Protein AF-A0A2H6G453-F1 (afdb_monomer)

Structure (mmCIF, N/CA/C/O backbone):
data_AF-A0A2H6G453-F1
#
_entry.id   AF-A0A2H6G453-F1
#
loop_
_atom_site.group_PDB
_atom_site.id
_atom_site.type_symbol
_atom_site.label_atom_id
_atom_site.label_alt_id
_atom_site.label_comp_id
_atom_site.label_asym_id
_atom_site.label_entity_id
_atom_site.label_seq_id
_atom_site.pdbx_PDB_ins_code
_atom_site.Cartn_x
_atom_site.Cartn_y
_atom_site.Cartn_z
_atom_site.occupancy
_atom_site.B_iso_or_equiv
_atom_site.auth_seq_id
_atom_site.auth_comp_id
_atom_site.auth_asym_id
_atom_site.auth_atom_id
_atom_site.pdbx_PDB_model_num
ATOM 1 N N . MET A 1 1 ? 10.623 24.924 -2.757 1.00 33.25 1 MET A N 1
ATOM 2 C CA . MET A 1 1 ? 9.622 24.149 -3.515 1.00 33.25 1 MET A CA 1
ATOM 3 C C . MET A 1 1 ? 9.326 22.902 -2.699 1.00 33.25 1 MET A C 1
ATOM 5 O O . MET A 1 1 ? 10.145 21.997 -2.677 1.00 33.25 1 MET A O 1
ATOM 9 N N . ILE A 1 2 ? 8.257 22.915 -1.903 1.00 37.09 2 ILE A N 1
ATOM 10 C CA . ILE A 1 2 ? 7.872 21.748 -1.101 1.00 37.09 2 ILE A CA 1
ATOM 11 C C . ILE A 1 2 ? 7.062 20.872 -2.054 1.00 37.09 2 ILE A C 1
ATOM 13 O O . ILE A 1 2 ? 5.972 21.264 -2.462 1.00 37.09 2 ILE A O 1
ATOM 17 N N . GLY A 1 3 ? 7.646 19.768 -2.517 1.00 36.28 3 GLY A N 1
ATOM 18 C CA . GLY A 1 3 ? 6.964 18.842 -3.415 1.00 36.28 3 GLY A CA 1
ATOM 19 C C . GLY A 1 3 ? 5.700 18.317 -2.741 1.00 36.28 3 GLY A C 1
ATOM 20 O O . GLY A 1 3 ? 5.774 17.674 -1.698 1.00 36.28 3 GLY A O 1
ATOM 21 N N . ARG A 1 4 ? 4.539 18.629 -3.320 1.00 47.28 4 ARG A N 1
ATOM 22 C CA . ARG A 1 4 ? 3.234 18.122 -2.892 1.00 47.28 4 ARG A CA 1
ATOM 23 C C . ARG A 1 4 ? 3.199 16.633 -3.236 1.00 47.28 4 ARG A C 1
ATOM 25 O O . ARG A 1 4 ? 2.966 16.261 -4.383 1.00 47.28 4 ARG A O 1
ATOM 32 N N . PHE A 1 5 ? 3.537 15.778 -2.275 1.00 44.69 5 PHE A N 1
ATOM 33 C CA . PHE A 1 5 ? 3.513 14.332 -2.469 1.00 44.69 5 PHE A CA 1
ATOM 34 C C . PHE A 1 5 ? 2.067 13.856 -2.323 1.00 44.69 5 PHE A C 1
ATOM 36 O O . PHE A 1 5 ? 1.586 13.598 -1.224 1.00 44.69 5 PHE A O 1
ATOM 43 N N . LEU A 1 6 ? 1.336 13.812 -3.436 1.00 60.78 6 LEU A N 1
ATOM 44 C CA . LEU A 1 6 ? 0.030 13.165 -3.463 1.00 60.78 6 LEU A CA 1
ATOM 45 C C . LEU A 1 6 ? 0.264 11.661 -3.304 1.00 60.78 6 LEU A C 1
ATOM 47 O O . LEU A 1 6 ? 0.935 11.056 -4.140 1.00 60.78 6 LEU A O 1
ATOM 51 N N . ILE A 1 7 ? -0.270 11.060 -2.240 1.00 68.62 7 ILE A N 1
ATOM 52 C CA . ILE A 1 7 ? -0.271 9.601 -2.092 1.00 68.62 7 ILE A CA 1
ATOM 53 C C . ILE A 1 7 ? -1.098 9.024 -3.249 1.00 68.62 7 ILE A C 1
ATOM 55 O O . ILE A 1 7 ? -2.301 9.271 -3.353 1.00 68.62 7 ILE A O 1
ATOM 59 N N . LYS A 1 8 ? -0.430 8.316 -4.170 1.00 81.94 8 LYS A N 1
ATOM 60 C CA . LYS A 1 8 ? -1.042 7.742 -5.384 1.00 81.94 8 LYS A CA 1
ATOM 61 C C . LYS A 1 8 ? -1.542 6.308 -5.186 1.00 81.94 8 LYS A C 1
ATOM 63 O O . LYS A 1 8 ? -2.418 5.861 -5.927 1.00 81.94 8 LYS A O 1
ATOM 68 N N . PHE A 1 9 ? -0.984 5.601 -4.210 1.00 90.50 9 PHE A N 1
ATOM 69 C CA . PHE A 1 9 ? -1.335 4.235 -3.843 1.00 90.50 9 PHE A CA 1
ATOM 70 C C . PHE A 1 9 ? -0.908 3.963 -2.391 1.00 90.50 9 PHE A C 1
ATOM 72 O O . PHE A 1 9 ? -0.063 4.679 -1.850 1.00 90.50 9 PHE A O 1
ATOM 79 N N . LEU A 1 10 ? -1.476 2.922 -1.788 1.00 92.62 10 LEU A N 1
ATOM 80 C CA . LEU A 1 10 ? -1.040 2.337 -0.517 1.00 92.62 10 LEU A CA 1
ATOM 81 C C . LEU A 1 10 ? -0.573 0.904 -0.771 1.00 92.62 10 LEU A C 1
ATOM 83 O O . LEU A 1 10 ? -1.076 0.264 -1.689 1.00 92.62 10 LEU A O 1
ATOM 87 N N . PHE A 1 11 ? 0.365 0.384 0.018 1.00 94.88 11 PHE A N 1
ATOM 88 C CA . PHE A 1 11 ? 0.694 -1.041 -0.039 1.00 94.88 11 PHE A CA 1
ATOM 89 C C . PHE A 1 11 ? -0.219 -1.825 0.901 1.00 94.88 11 PHE A C 1
ATOM 91 O O . PHE A 1 11 ? -0.320 -1.485 2.078 1.00 94.88 11 PHE A O 1
ATOM 98 N N . SER A 1 12 ? -0.841 -2.883 0.386 1.00 94.88 12 SER A N 1
ATOM 99 C CA . SER A 1 12 ? -1.570 -3.873 1.179 1.00 94.88 12 SER A CA 1
ATOM 100 C C . SER A 1 12 ? -0.901 -5.226 0.983 1.00 94.88 12 SER A C 1
ATOM 102 O O . SER A 1 12 ? -0.769 -5.704 -0.143 1.00 94.88 12 SER A O 1
ATOM 104 N N . VAL A 1 13 ? -0.403 -5.815 2.070 1.00 96.50 13 VAL A N 1
ATOM 105 C CA . VAL A 1 13 ? 0.440 -7.014 2.022 1.00 96.50 13 VAL A CA 1
ATOM 106 C C . VAL A 1 13 ? -0.069 -8.006 3.053 1.00 96.50 13 VAL A C 1
ATOM 108 O O . VAL A 1 13 ? -0.139 -7.697 4.242 1.00 96.50 13 VAL A O 1
ATOM 111 N N . ALA A 1 14 ? -0.407 -9.215 2.607 1.00 95.75 14 ALA A N 1
ATOM 112 C CA . ALA A 1 14 ? -0.717 -10.303 3.521 1.00 95.75 14 ALA A CA 1
ATOM 113 C C . ALA A 1 14 ? 0.529 -10.646 4.350 1.00 95.75 14 ALA A C 1
ATOM 115 O O . A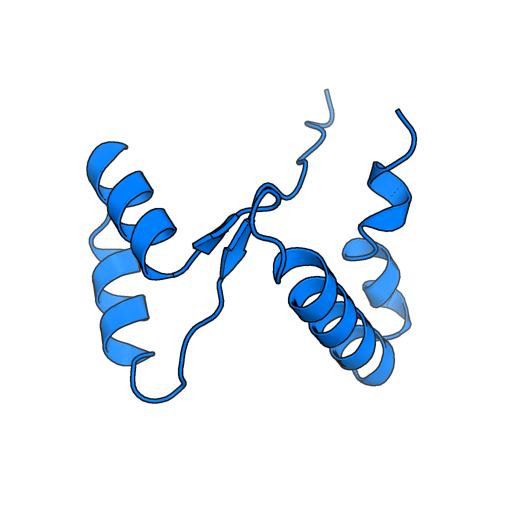LA A 1 14 ? 1.626 -10.761 3.806 1.00 95.75 14 ALA A O 1
ATOM 116 N N . LEU A 1 15 ? 0.368 -10.868 5.658 1.00 96.50 15 LEU A N 1
ATOM 117 C CA . LEU A 1 15 ? 1.501 -11.162 6.544 1.00 96.50 15 LEU A CA 1
ATOM 118 C C . LEU A 1 15 ? 2.300 -12.396 6.088 1.00 96.50 15 LEU A C 1
ATOM 120 O O . LEU A 1 15 ? 3.518 -12.426 6.228 1.00 96.50 15 LEU A O 1
ATOM 124 N N . SER A 1 16 ? 1.633 -13.384 5.488 1.00 97.88 16 SER A N 1
ATOM 125 C CA . SER A 1 16 ? 2.273 -14.574 4.914 1.00 97.88 16 SER A CA 1
ATOM 126 C C . SER A 1 16 ? 3.168 -14.289 3.703 1.00 97.88 16 SER A C 1
ATOM 128 O O . SER A 1 16 ? 3.956 -15.151 3.336 1.00 97.88 16 SER A O 1
ATOM 130 N N . ASP A 1 17 ? 3.053 -13.116 3.075 1.00 97.81 17 ASP A N 1
ATOM 131 C CA . ASP A 1 17 ? 3.818 -12.726 1.882 1.00 97.81 17 ASP A CA 1
ATOM 132 C C . ASP A 1 17 ? 4.897 -11.665 2.181 1.00 97.81 17 ASP A C 1
ATOM 134 O O . ASP A 1 17 ? 5.555 -11.143 1.280 1.00 97.81 17 ASP A O 1
ATOM 138 N N . ILE A 1 18 ? 5.118 -11.342 3.462 1.00 97.56 18 ILE A N 1
ATOM 139 C CA . ILE A 1 18 ? 6.027 -10.263 3.875 1.00 97.56 18 ILE A CA 1
ATOM 140 C C . ILE A 1 18 ? 7.491 -10.520 3.484 1.00 97.56 18 ILE A C 1
ATOM 142 O O . ILE A 1 18 ? 8.225 -9.587 3.141 1.00 97.56 18 ILE A O 1
ATOM 146 N N . GLU A 1 19 ? 7.924 -11.785 3.488 1.00 97.81 19 GLU A N 1
ATOM 147 C CA . GLU A 1 19 ? 9.272 -12.164 3.057 1.00 97.81 19 GLU A CA 1
ATOM 148 C C . GLU A 1 19 ? 9.474 -11.881 1.565 1.00 97.81 19 GLU A C 1
ATOM 150 O O . GLU A 1 19 ? 10.490 -11.304 1.164 1.00 97.81 19 GLU A O 1
ATOM 155 N N . ASN A 1 20 ? 8.483 -12.227 0.739 1.00 97.38 20 ASN A N 1
ATOM 156 C CA . ASN A 1 20 ? 8.535 -11.991 -0.698 1.00 97.38 20 ASN A CA 1
ATOM 157 C C . ASN A 1 20 ? 8.439 -10.496 -1.021 1.00 97.38 20 ASN A C 1
ATOM 159 O O . ASN A 1 20 ? 9.231 -9.998 -1.818 1.00 97.38 20 ASN A O 1
ATOM 163 N N . PHE A 1 21 ? 7.560 -9.761 -0.336 1.00 98.00 21 PHE A N 1
ATOM 164 C CA . PHE A 1 21 ? 7.480 -8.303 -0.434 1.00 98.00 21 PHE A CA 1
ATOM 165 C C . PHE A 1 21 ? 8.840 -7.641 -0.163 1.00 98.00 21 PHE A C 1
ATOM 167 O O . PHE A 1 21 ? 9.324 -6.819 -0.949 1.00 98.00 21 PHE A O 1
ATOM 174 N N . THR A 1 22 ? 9.510 -8.040 0.922 1.00 97.69 22 THR A N 1
ATOM 175 C CA . THR A 1 22 ? 10.823 -7.495 1.300 1.00 97.69 22 THR A CA 1
ATOM 176 C C . THR A 1 22 ? 11.891 -7.851 0.265 1.00 97.69 22 THR A C 1
ATOM 178 O O . THR A 1 22 ? 12.690 -7.006 -0.135 1.00 97.69 22 THR A O 1
ATOM 181 N N . LYS A 1 23 ? 11.883 -9.090 -0.236 1.00 97.38 23 LYS A N 1
ATOM 182 C CA . LYS A 1 23 ? 12.803 -9.528 -1.288 1.00 97.38 23 LYS A CA 1
ATOM 183 C C . LYS A 1 23 ? 12.608 -8.746 -2.590 1.00 97.38 23 LYS A C 1
ATOM 185 O O . LYS A 1 23 ? 13.591 -8.294 -3.174 1.00 97.38 23 LYS A O 1
ATOM 190 N N . LEU A 1 24 ? 11.365 -8.592 -3.046 1.00 96.19 24 LEU A N 1
ATOM 191 C CA . LEU A 1 24 ? 11.039 -7.904 -4.295 1.00 96.19 24 LEU A CA 1
ATOM 192 C C . LEU A 1 24 ? 11.343 -6.409 -4.204 1.00 96.19 24 LEU A C 1
ATOM 194 O O . LEU A 1 24 ? 11.996 -5.876 -5.097 1.00 96.19 24 LEU A O 1
ATOM 198 N N . SER A 1 25 ? 10.978 -5.756 -3.097 1.00 97.25 25 SER A N 1
ATOM 199 C CA . SER A 1 25 ? 11.311 -4.343 -2.867 1.00 97.25 25 SER A CA 1
ATOM 200 C C . SER A 1 25 ? 12.823 -4.085 -2.882 1.00 97.25 25 SER A C 1
ATOM 202 O O . SER A 1 25 ? 13.282 -3.138 -3.520 1.00 97.25 25 SER A O 1
ATOM 204 N N . ALA A 1 26 ? 13.625 -4.958 -2.262 1.00 97.69 26 ALA A N 1
ATOM 205 C CA . ALA A 1 26 ? 15.086 -4.848 -2.267 1.00 97.69 26 ALA A CA 1
ATOM 206 C C . ALA A 1 26 ? 15.721 -5.126 -3.645 1.00 97.69 26 ALA A C 1
ATOM 208 O O . ALA A 1 26 ? 16.864 -4.724 -3.905 1.00 97.69 26 ALA A O 1
ATOM 209 N N . ALA A 1 27 ? 15.001 -5.822 -4.526 1.00 97.25 27 ALA A N 1
ATOM 210 C CA . ALA A 1 27 ? 15.454 -6.196 -5.859 1.00 97.25 27 ALA A CA 1
ATOM 211 C C . ALA A 1 27 ? 15.164 -5.136 -6.935 1.00 97.25 27 ALA A C 1
ATOM 213 O O . ALA A 1 27 ? 15.678 -5.276 -8.039 1.00 97.25 27 ALA A O 1
ATOM 214 N N . ILE A 1 28 ? 14.411 -4.072 -6.632 1.00 98.00 28 ILE A N 1
ATOM 215 C CA . ILE A 1 28 ? 14.108 -2.995 -7.587 1.00 98.00 28 ILE A CA 1
ATOM 216 C C . ILE A 1 28 ? 15.409 -2.313 -8.040 1.00 98.00 28 ILE A C 1
ATOM 218 O O . ILE A 1 28 ? 16.218 -1.872 -7.214 1.00 98.00 28 ILE A O 1
ATOM 222 N N . ARG A 1 29 ? 15.637 -2.233 -9.356 1.00 97.94 29 ARG A N 1
ATOM 223 C CA . ARG A 1 29 ? 16.809 -1.560 -9.953 1.00 97.94 29 ARG A CA 1
ATOM 224 C C . ARG A 1 29 ? 16.434 -0.498 -10.972 1.00 97.94 29 ARG A C 1
ATOM 226 O O . ARG A 1 29 ? 17.218 0.420 -11.201 1.00 97.94 29 ARG A O 1
ATOM 233 N N . ASN A 1 30 ? 15.264 -0.618 -11.581 1.00 97.38 30 ASN A N 1
ATOM 234 C CA . ASN A 1 30 ? 14.783 0.298 -12.604 1.00 97.38 30 ASN A CA 1
ATOM 235 C C . ASN A 1 30 ? 13.279 0.579 -12.435 1.00 97.38 30 ASN A C 1
ATOM 237 O O . ASN A 1 30 ? 12.627 0.076 -11.519 1.00 97.38 30 ASN A O 1
ATOM 241 N N . HIS A 1 31 ? 12.744 1.427 -13.313 1.00 95.88 31 HIS A N 1
ATOM 242 C CA . HIS A 1 31 ? 11.339 1.826 -13.279 1.00 95.88 31 HIS A CA 1
ATOM 243 C C . HIS A 1 31 ? 10.379 0.657 -13.548 1.00 95.88 31 HIS A C 1
ATOM 245 O O . HIS A 1 31 ? 9.358 0.558 -12.876 1.00 95.88 31 HIS A O 1
ATOM 251 N N . ASP A 1 32 ? 10.727 -0.260 -14.451 1.00 96.88 32 ASP A N 1
ATOM 252 C CA . ASP A 1 32 ? 9.880 -1.412 -14.775 1.00 96.88 32 ASP A CA 1
ATOM 253 C C . ASP A 1 32 ? 9.777 -2.387 -13.594 1.00 96.88 32 ASP A C 1
ATOM 255 O O . ASP A 1 32 ? 8.712 -2.952 -13.343 1.00 96.88 32 ASP A O 1
ATOM 259 N N . ASP A 1 33 ? 10.863 -2.576 -12.837 1.00 96.62 33 ASP A N 1
ATOM 260 C CA . ASP A 1 33 ? 10.843 -3.362 -11.597 1.00 96.62 33 ASP A CA 1
ATOM 261 C C . ASP A 1 33 ? 9.918 -2.717 -10.557 1.00 96.62 33 ASP A C 1
ATOM 263 O O . ASP A 1 33 ? 9.168 -3.408 -9.866 1.00 96.62 33 ASP A O 1
ATOM 267 N N . TYR A 1 34 ? 9.968 -1.385 -10.456 1.00 95.38 34 TYR A N 1
ATOM 268 C CA . TYR A 1 34 ? 9.133 -0.621 -9.538 1.00 95.38 34 TYR A CA 1
ATOM 269 C C . TYR A 1 34 ? 7.649 -0.714 -9.902 1.00 95.38 34 TYR A C 1
ATOM 271 O O . TYR A 1 34 ? 6.837 -0.978 -9.019 1.00 95.38 34 TYR A O 1
ATOM 279 N N . GLU A 1 35 ? 7.286 -0.554 -11.178 1.00 94.50 35 GLU A N 1
ATOM 280 C CA . GLU A 1 35 ? 5.888 -0.682 -11.606 1.00 94.50 35 GLU A CA 1
ATOM 281 C C . GLU A 1 35 ? 5.361 -2.098 -11.364 1.00 94.50 35 GLU A C 1
ATOM 283 O O . GLU A 1 35 ? 4.281 -2.237 -10.805 1.00 94.50 35 GLU A O 1
ATOM 288 N N . LYS A 1 36 ? 6.142 -3.153 -11.645 1.00 95.25 36 LYS A N 1
ATOM 289 C CA . LYS A 1 36 ? 5.737 -4.536 -11.322 1.00 95.25 36 LYS A CA 1
ATOM 290 C C . LYS A 1 36 ? 5.510 -4.743 -9.827 1.00 95.25 36 LYS A C 1
ATOM 292 O O . LYS A 1 36 ? 4.568 -5.422 -9.429 1.00 95.25 36 LYS A O 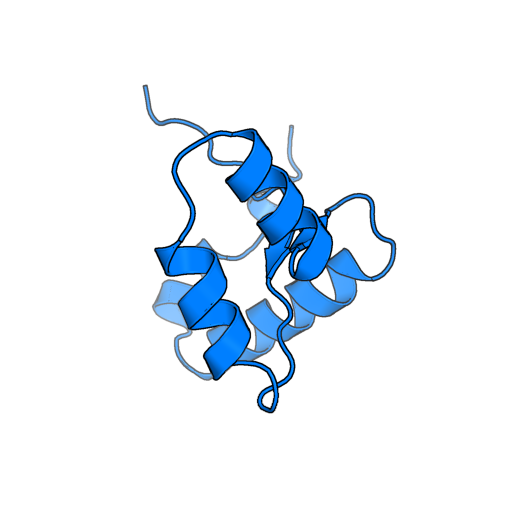1
ATOM 297 N N . PHE A 1 37 ? 6.373 -4.166 -8.995 1.00 96.62 37 PHE A N 1
ATOM 298 C CA . PHE A 1 37 ? 6.231 -4.235 -7.545 1.00 96.62 37 PHE A CA 1
ATOM 299 C C . PHE A 1 37 ? 4.970 -3.505 -7.056 1.00 96.62 37 PHE A C 1
ATOM 301 O O . PHE A 1 37 ? 4.225 -4.037 -6.231 1.00 96.62 37 PHE A O 1
ATOM 308 N N . VAL A 1 38 ? 4.703 -2.309 -7.588 1.00 94.75 38 VAL A N 1
ATOM 309 C CA . VAL A 1 38 ? 3.484 -1.545 -7.291 1.00 94.75 38 VAL A CA 1
ATOM 310 C C . VAL A 1 38 ? 2.240 -2.244 -7.831 1.00 94.75 38 VAL A C 1
ATOM 312 O O . VAL A 1 38 ? 1.226 -2.241 -7.151 1.00 94.75 38 VAL A O 1
ATOM 315 N N . ASP A 1 39 ? 2.294 -2.890 -8.990 1.00 94.19 39 ASP A N 1
ATOM 316 C CA . ASP A 1 39 ? 1.162 -3.653 -9.521 1.00 94.19 39 ASP A CA 1
ATOM 317 C C . ASP A 1 39 ? 0.828 -4.873 -8.655 1.00 94.19 39 ASP A C 1
ATOM 319 O O . ASP A 1 39 ? -0.336 -5.252 -8.550 1.00 94.19 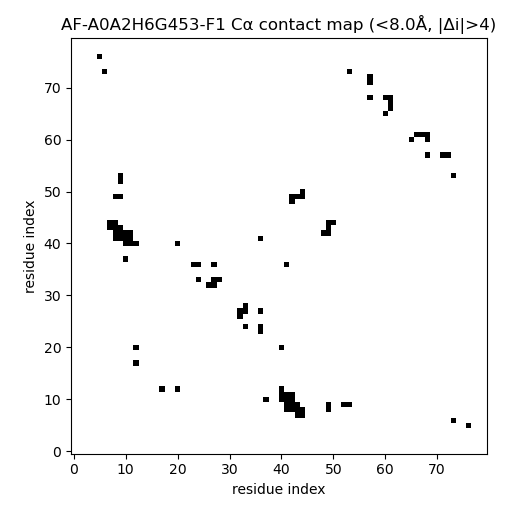39 ASP A O 1
ATOM 323 N N . GLN A 1 40 ? 1.830 -5.474 -8.007 1.00 95.44 40 GLN A N 1
ATOM 324 C CA . GLN A 1 40 ? 1.625 -6.640 -7.152 1.00 95.44 40 GLN A CA 1
ATOM 325 C C . GLN A 1 40 ? 1.060 -6.286 -5.769 1.00 95.44 40 GLN A C 1
ATOM 327 O O . GL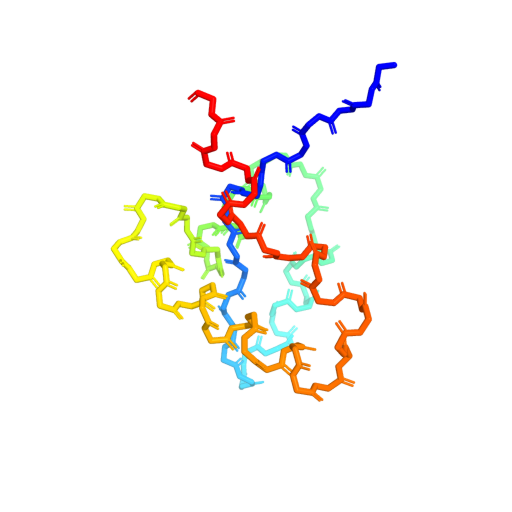N A 1 40 ? 0.229 -7.025 -5.247 1.00 95.44 40 GLN A O 1
ATOM 332 N N . TYR A 1 41 ? 1.511 -5.185 -5.163 1.00 96.62 41 TYR A N 1
ATOM 333 C CA . TYR A 1 41 ? 1.195 -4.862 -3.762 1.00 96.62 41 TYR A CA 1
ATOM 334 C C . TYR A 1 41 ? 0.462 -3.535 -3.563 1.00 96.62 41 TYR A C 1
ATOM 336 O O . TYR A 1 41 ? -0.021 -3.243 -2.468 1.00 96.62 41 TYR A O 1
ATOM 344 N N . GLY A 1 42 ? 0.440 -2.685 -4.583 1.00 95.25 42 GLY A N 1
ATOM 345 C CA . GLY A 1 42 ? -0.096 -1.337 -4.526 1.00 95.25 42 GLY A CA 1
ATOM 346 C C . GLY A 1 42 ? -1.590 -1.299 -4.824 1.00 95.25 42 GLY A C 1
ATOM 347 O O . GLY A 1 42 ? -2.042 -1.584 -5.929 1.00 95.25 42 GLY A O 1
ATOM 348 N N . VAL A 1 43 ? -2.366 -0.818 -3.862 1.00 95.31 43 VAL A N 1
ATOM 349 C CA . VAL A 1 43 ? -3.754 -0.408 -4.063 1.00 95.31 43 VAL A CA 1
ATOM 350 C C . VAL A 1 43 ? -3.738 1.028 -4.576 1.00 95.31 43 VAL A C 1
ATOM 352 O O . VAL A 1 43 ? -3.511 1.977 -3.822 1.00 95.31 43 VAL A O 1
ATOM 355 N N . ARG A 1 44 ? -3.912 1.196 -5.891 1.00 92.94 44 ARG A N 1
ATOM 356 C CA . ARG A 1 44 ? -3.952 2.513 -6.551 1.00 92.94 44 ARG A CA 1
ATOM 357 C C . ARG A 1 44 ? -5.204 3.285 -6.129 1.00 92.94 44 ARG A C 1
ATOM 359 O O . ARG A 1 44 ? -6.252 2.690 -5.927 1.00 92.94 44 ARG A O 1
ATOM 366 N N . ARG A 1 45 ? -5.138 4.618 -6.085 1.00 90.19 45 ARG A N 1
ATOM 367 C CA . ARG A 1 45 ? -6.282 5.478 -5.707 1.00 90.19 45 ARG A CA 1
ATOM 368 C C . ARG A 1 45 ? -7.527 5.328 -6.593 1.00 90.19 45 ARG A C 1
ATOM 370 O O . ARG A 1 45 ? -8.627 5.661 -6.174 1.00 90.19 45 ARG A O 1
ATOM 377 N N . THR A 1 46 ? -7.354 4.849 -7.821 1.00 90.50 46 THR A N 1
ATOM 378 C CA . THR A 1 46 ? -8.455 4.531 -8.742 1.00 90.50 46 THR A CA 1
ATOM 379 C C . THR A 1 46 ? -9.146 3.205 -8.422 1.00 90.50 46 THR A C 1
ATOM 381 O O . THR A 1 46 ? -10.183 2.919 -9.011 1.00 90.50 46 THR A O 1
ATOM 384 N N . ASN A 1 47 ? -8.577 2.380 -7.538 1.00 93.25 47 ASN A N 1
ATOM 385 C CA . ASN A 1 47 ? -9.216 1.161 -7.060 1.00 93.25 47 ASN A CA 1
ATOM 386 C C . ASN A 1 47 ? -10.380 1.544 -6.117 1.00 93.25 47 ASN A C 1
ATOM 388 O O . ASN A 1 47 ? -10.164 2.360 -5.217 1.00 93.25 47 ASN A O 1
ATOM 392 N N . PRO A 1 48 ? -11.592 0.983 -6.294 1.00 93.44 48 PRO A N 1
ATOM 393 C CA . PRO A 1 48 ? -12.732 1.255 -5.414 1.00 93.44 48 PRO A CA 1
ATOM 394 C C . PRO A 1 48 ? -12.466 0.965 -3.925 1.00 93.44 48 PRO A C 1
ATOM 396 O O . PRO A 1 48 ? -13.033 1.646 -3.077 1.00 93.44 48 PRO A O 1
ATOM 399 N N . GLU A 1 49 ? -11.578 0.023 -3.600 1.00 92.75 49 GLU A N 1
ATOM 400 C CA . GLU A 1 49 ? -11.236 -0.372 -2.222 1.00 92.75 49 GLU A CA 1
ATOM 401 C C . GLU A 1 49 ? -10.227 0.577 -1.548 1.00 92.75 49 GLU A C 1
ATOM 403 O O . GLU A 1 49 ? -9.923 0.447 -0.363 1.00 92.75 49 GLU A O 1
ATOM 408 N N . PHE A 1 50 ? -9.681 1.551 -2.284 1.00 93.12 50 PHE A N 1
ATOM 409 C CA . PHE A 1 50 ? -8.623 2.425 -1.775 1.00 93.12 50 PHE A CA 1
ATOM 410 C C . PHE A 1 50 ? -9.045 3.219 -0.536 1.00 93.12 50 PHE A C 1
ATOM 412 O O . PHE A 1 50 ? -8.262 3.351 0.404 1.00 93.12 50 PHE A O 1
ATOM 419 N N . TRP A 1 51 ? -10.258 3.775 -0.551 1.00 90.56 51 TRP A N 1
ATOM 420 C CA . TRP A 1 51 ? -10.734 4.630 0.535 1.00 90.56 51 TRP A CA 1
ATOM 421 C C . TRP A 1 51 ? -10.970 3.83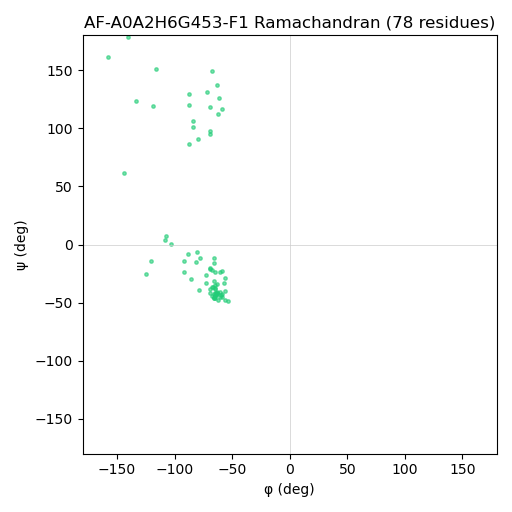9 1.817 1.00 90.56 51 TRP A C 1
ATOM 423 O O . TRP A 1 51 ? -10.565 4.299 2.876 1.00 90.56 51 TRP A O 1
ATOM 433 N N . GLU A 1 52 ? -11.495 2.617 1.713 1.00 93.38 52 GLU A N 1
ATOM 434 C CA . GLU A 1 52 ? -11.654 1.724 2.864 1.00 93.38 52 GLU A CA 1
ATOM 435 C C . GLU A 1 52 ? -10.300 1.394 3.512 1.00 93.38 52 GLU A C 1
ATOM 437 O O . GLU A 1 52 ? -10.145 1.498 4.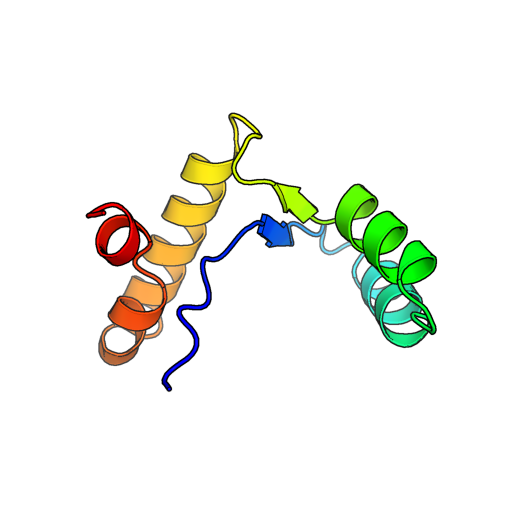729 1.00 93.38 52 GLU A O 1
ATOM 442 N N . LEU A 1 53 ? -9.283 1.079 2.702 1.00 93.31 53 LEU A N 1
ATOM 443 C CA . LEU A 1 53 ? -7.928 0.830 3.198 1.00 93.31 53 LEU A CA 1
ATOM 444 C C . LEU A 1 53 ? -7.303 2.076 3.852 1.00 93.31 53 LEU A C 1
ATOM 446 O O . LEU A 1 53 ? -6.638 1.970 4.885 1.00 93.31 53 LEU A O 1
ATOM 450 N N . ALA A 1 54 ? -7.487 3.250 3.243 1.00 91.62 54 ALA A N 1
ATOM 451 C CA . ALA A 1 54 ? -6.964 4.508 3.766 1.00 91.62 54 ALA A CA 1
ATOM 452 C C . ALA A 1 54 ? -7.619 4.890 5.101 1.00 91.62 54 ALA A C 1
ATOM 454 O O . ALA A 1 54 ? -6.910 5.291 6.027 1.00 91.62 54 ALA A O 1
ATOM 455 N N . ASP A 1 55 ? -8.938 4.723 5.209 1.00 91.38 55 ASP A N 1
ATOM 456 C CA . ASP A 1 55 ? -9.701 5.000 6.425 1.00 91.38 55 ASP A CA 1
ATOM 457 C C . ASP A 1 55 ? -9.285 4.054 7.556 1.00 91.38 55 ASP A C 1
ATOM 459 O O . ASP A 1 55 ? -8.965 4.517 8.652 1.00 91.38 55 ASP A O 1
ATOM 463 N N . TRP A 1 56 ? -9.160 2.750 7.273 1.00 92.69 56 TRP A N 1
ATOM 464 C CA . TRP A 1 56 ? -8.649 1.777 8.244 1.00 92.69 56 TRP A CA 1
ATOM 465 C C . TRP A 1 56 ? -7.261 2.168 8.775 1.00 92.69 56 TRP A C 1
ATOM 467 O O . TRP A 1 56 ? -7.037 2.196 9.987 1.00 92.69 56 TRP A O 1
ATOM 477 N N . PHE A 1 57 ? -6.329 2.520 7.881 1.00 90.75 57 PHE A N 1
ATOM 478 C CA . PHE A 1 57 ? -4.982 2.931 8.280 1.00 90.75 57 PHE A CA 1
ATOM 479 C C . PHE A 1 57 ? -5.000 4.209 9.129 1.00 90.75 57 PHE A C 1
ATOM 481 O O . PHE A 1 57 ? -4.286 4.305 10.132 1.00 90.75 57 PHE A O 1
ATOM 488 N N . GLN A 1 58 ? -5.821 5.190 8.746 1.00 91.00 58 GLN A N 1
ATOM 489 C CA . GLN A 1 58 ? -5.965 6.443 9.479 1.00 91.00 58 GLN A CA 1
ATOM 490 C C . GLN A 1 58 ? -6.519 6.210 10.888 1.00 91.00 58 GLN A C 1
ATOM 492 O O . GLN A 1 58 ? -6.005 6.795 11.847 1.00 91.00 58 GLN A O 1
ATOM 497 N N . ASP A 1 59 ? -7.523 5.347 11.033 1.00 92.31 59 ASP A N 1
ATOM 498 C CA . ASP A 1 59 ? -8.128 5.021 12.322 1.00 92.31 59 ASP A CA 1
ATOM 499 C C . ASP A 1 59 ? -7.144 4.302 13.248 1.00 92.31 59 ASP A C 1
ATOM 501 O O . ASP A 1 59 ? -6.976 4.710 14.403 1.00 92.31 59 ASP A O 1
ATOM 505 N N . GLU A 1 60 ? -6.421 3.302 12.741 1.00 92.38 60 GLU A N 1
ATOM 506 C CA . GLU A 1 60 ? -5.364 2.611 13.488 1.00 92.38 60 GLU A CA 1
ATOM 507 C C . GLU A 1 60 ? -4.267 3.582 13.941 1.00 92.38 60 GLU A C 1
ATOM 509 O O . GLU A 1 60 ? -3.826 3.581 15.099 1.00 92.38 60 GLU A O 1
ATOM 514 N N . PHE A 1 61 ? -3.823 4.469 13.051 1.00 90.81 61 PHE A N 1
ATOM 515 C CA . PHE A 1 61 ? -2.750 5.403 13.369 1.00 90.81 61 PHE A CA 1
ATOM 516 C C . PHE A 1 61 ? -3.205 6.512 14.325 1.00 90.81 61 PHE A C 1
ATOM 518 O O . PHE A 1 61 ? -2.436 6.941 15.188 1.00 90.81 61 PHE A O 1
ATOM 525 N N . LYS A 1 62 ? -4.463 6.954 14.241 1.00 92.06 62 LYS A N 1
ATOM 526 C CA . LYS A 1 62 ? -5.064 7.908 15.183 1.00 92.06 62 LYS A CA 1
ATOM 527 C C . LYS A 1 62 ? -5.173 7.332 16.589 1.00 92.06 62 LYS A C 1
ATOM 529 O O . LYS A 1 62 ? -4.899 8.053 17.549 1.00 92.06 62 LYS A O 1
ATOM 534 N N . GLN A 1 63 ? -5.505 6.048 16.713 1.00 93.88 63 GLN A N 1
ATOM 535 C CA . GLN A 1 63 ? -5.534 5.352 18.001 1.00 93.88 63 GLN A CA 1
ATOM 536 C C . GLN A 1 63 ? -4.131 5.232 18.612 1.00 93.88 63 GLN A C 1
ATOM 538 O O . GLN A 1 63 ? -3.933 5.535 19.788 1.00 93.88 63 GLN A O 1
ATOM 543 N N . ASN A 1 64 ? -3.134 4.852 17.809 1.00 93.88 64 ASN A N 1
ATOM 544 C CA . ASN A 1 64 ? -1.788 4.558 18.306 1.00 93.88 64 ASN A CA 1
ATOM 545 C C . ASN A 1 64 ? -0.871 5.794 18.432 1.00 93.88 64 ASN A C 1
ATOM 547 O O . ASN A 1 64 ? 0.046 5.810 19.261 1.00 93.88 64 ASN A O 1
ATOM 551 N N . LYS A 1 65 ? -1.062 6.816 17.586 1.00 91.50 65 LYS A N 1
ATOM 552 C CA . LYS A 1 65 ? -0.198 8.007 17.436 1.00 91.50 65 LYS A CA 1
ATOM 553 C C . LYS A 1 65 ? -1.026 9.277 17.149 1.00 91.50 65 LYS A C 1
ATOM 555 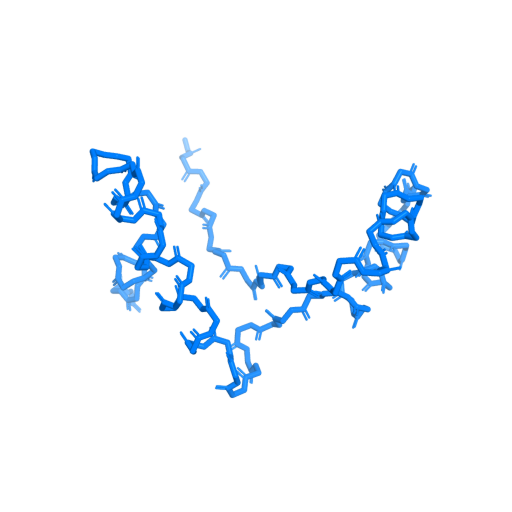O O . LYS A 1 65 ? -0.811 9.940 16.129 1.00 91.50 65 LYS A O 1
ATOM 560 N N . PRO A 1 66 ? -1.919 9.696 18.063 1.00 86.25 66 PRO A N 1
ATOM 561 C CA . PRO A 1 66 ? -2.905 10.749 17.803 1.00 86.25 66 PRO A CA 1
ATOM 562 C C . PRO A 1 66 ? -2.292 12.077 17.333 1.00 86.25 66 PRO A C 1
ATOM 564 O O . PRO A 1 66 ? -2.802 12.680 16.393 1.00 86.25 66 PRO A O 1
ATOM 567 N N . VAL A 1 67 ? -1.156 12.499 17.903 1.00 88.69 67 VAL A N 1
ATOM 568 C CA . VAL A 1 67 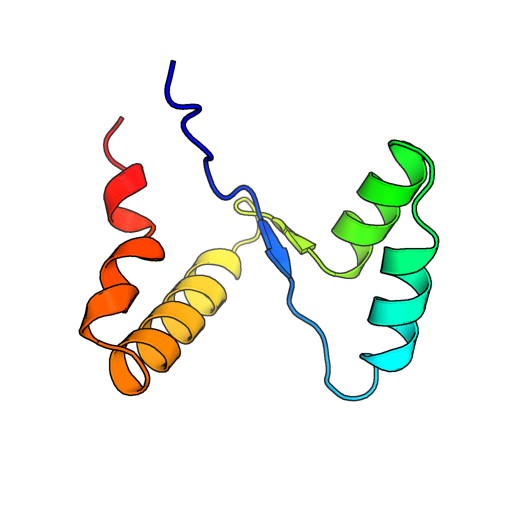? -0.474 13.756 17.525 1.00 88.69 67 VAL A CA 1
ATOM 569 C C . VAL A 1 67 ? 0.053 13.729 16.084 1.00 88.69 67 VAL A C 1
ATOM 571 O O . VAL A 1 67 ? 0.031 14.750 15.404 1.00 88.69 67 VAL A O 1
ATOM 574 N N . LEU A 1 68 ? 0.515 12.571 15.602 1.00 86.81 68 LEU A N 1
ATOM 575 C CA . LEU A 1 68 ? 1.108 12.429 14.266 1.00 86.81 68 LEU A CA 1
ATOM 576 C C . LEU A 1 68 ? 0.080 12.049 13.191 1.00 86.81 68 LEU A C 1
ATOM 578 O O . LEU A 1 68 ? 0.372 12.167 12.005 1.00 86.81 68 LEU A O 1
ATOM 582 N N . SER A 1 69 ? -1.120 11.622 13.585 1.00 83.31 69 SER A N 1
ATOM 583 C CA . SER A 1 69 ? -2.151 11.116 12.667 1.00 83.31 69 SER A CA 1
ATOM 584 C C . SER A 1 69 ? -2.633 12.112 11.615 1.00 83.31 69 SER A C 1
ATOM 586 O O . SER A 1 69 ? -3.040 11.712 10.530 1.00 83.31 69 SER A O 1
ATOM 588 N N . GLY A 1 70 ? -2.496 13.416 11.862 1.00 83.56 70 GLY A N 1
ATOM 589 C CA . GLY A 1 70 ? -2.800 14.441 10.860 1.00 83.56 70 GLY A CA 1
ATOM 590 C C . GLY A 1 70 ? -1.875 14.428 9.633 1.00 8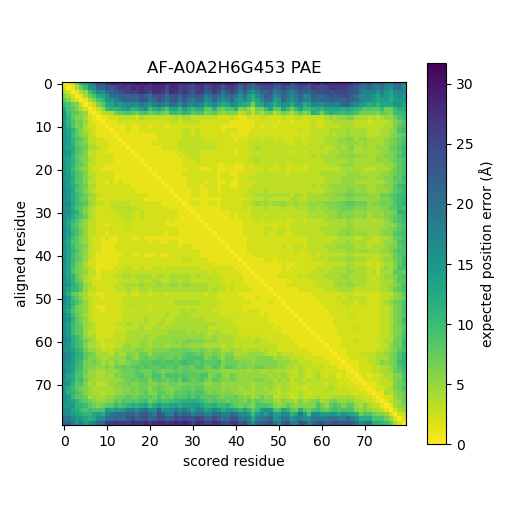3.56 70 GLY A C 1
ATOM 591 O O . GLY A 1 70 ? -2.177 15.115 8.659 1.00 83.56 70 GLY A O 1
ATOM 592 N N . LEU A 1 71 ? -0.758 13.687 9.663 1.00 83.75 71 LEU A N 1
ATOM 593 C CA . LEU A 1 71 ? 0.147 13.524 8.516 1.00 83.75 71 LEU A CA 1
ATOM 594 C C . LEU A 1 71 ? -0.435 12.619 7.422 1.00 83.75 71 LEU A C 1
ATOM 596 O O . LEU A 1 71 ? -0.063 12.770 6.261 1.00 83.75 71 LEU A O 1
ATOM 600 N N . PHE A 1 72 ? -1.334 11.702 7.789 1.00 82.38 72 PHE A N 1
ATOM 601 C CA . PHE A 1 72 ? -1.904 10.698 6.887 1.00 82.38 72 PHE A CA 1
ATOM 602 C C . PHE A 1 72 ? -3.371 10.965 6.526 1.00 82.38 72 PHE A C 1
ATOM 604 O O . PHE A 1 72 ? -3.964 10.203 5.769 1.00 82.38 72 PHE A O 1
ATOM 611 N N . ASP A 1 73 ? -3.935 12.084 6.990 1.00 83.44 73 ASP A N 1
ATOM 612 C CA . ASP A 1 73 ? -5.282 12.512 6.619 1.00 83.44 73 ASP A CA 1
ATOM 613 C C . ASP A 1 73 ? -5.329 12.950 5.145 1.00 83.44 73 ASP A C 1
ATOM 615 O O . ASP A 1 73 ? -4.988 14.083 4.780 1.00 83.44 73 ASP A O 1
ATOM 619 N N . LEU A 1 74 ? -5.764 12.027 4.286 1.00 80.69 74 LEU A N 1
ATOM 620 C CA . LEU A 1 74 ? -5.861 12.246 2.848 1.00 80.69 74 LEU A CA 1
ATOM 621 C C . LEU A 1 74 ? -6.931 13.269 2.452 1.00 80.69 74 LEU A C 1
ATOM 623 O O . LEU A 1 74 ? -6.804 13.889 1.391 1.00 80.69 74 LEU A O 1
ATOM 627 N N . ASN A 1 75 ? -7.929 13.520 3.307 1.00 73.06 75 ASN A N 1
ATOM 628 C CA . ASN A 1 75 ? -8.959 14.535 3.062 1.00 73.06 75 ASN A CA 1
ATOM 629 C C . ASN A 1 75 ? -8.371 15.944 3.033 1.00 73.06 75 ASN A C 1
ATOM 631 O O . ASN A 1 75 ? -8.882 16.837 2.358 1.00 73.06 75 ASN A O 1
ATOM 635 N N . ARG A 1 76 ? -7.222 16.137 3.679 1.00 70.38 76 ARG A N 1
ATOM 636 C CA . ARG A 1 76 ? -6.493 17.403 3.655 1.00 70.38 76 ARG A CA 1
ATOM 637 C C . ARG A 1 76 ? -5.875 17.727 2.291 1.00 70.38 76 ARG A C 1
ATOM 639 O O . ARG A 1 76 ? -5.588 18.889 2.014 1.00 70.38 76 ARG A O 1
ATOM 646 N N . PHE A 1 77 ? -5.690 16.717 1.439 1.00 67.19 77 PHE A N 1
ATOM 647 C CA . PHE A 1 77 ? -5.150 16.849 0.082 1.00 67.19 77 PHE A CA 1
ATOM 648 C C . PHE A 1 77 ? -6.230 16.762 -1.009 1.00 67.19 77 PHE A C 1
ATOM 650 O O . PHE A 1 77 ? -5.894 16.826 -2.189 1.00 67.19 77 PHE A O 1
ATOM 657 N N . LEU A 1 78 ? -7.504 16.595 -0.629 1.00 57.28 78 LEU A N 1
ATOM 658 C CA . LEU A 1 78 ? -8.657 16.553 -1.540 1.00 57.28 78 LEU A CA 1
ATOM 659 C C . LEU A 1 78 ? -9.147 17.946 -1.967 1.00 57.28 78 LEU A C 1
ATOM 661 O O . LEU A 1 78 ? -9.882 18.049 -2.942 1.00 57.28 78 LEU A O 1
ATOM 665 N N . ASN A 1 79 ? -8.717 19.003 -1.275 1.00 48.00 79 ASN A N 1
ATOM 666 C CA . ASN A 1 79 ? -9.006 20.380 -1.659 1.00 48.00 79 ASN A CA 1
ATOM 667 C C . ASN A 1 79 ? -7.932 20.872 -2.635 1.00 48.00 79 ASN A C 1
ATOM 669 O O . ASN A 1 79 ? -6.925 21.420 -2.192 1.00 48.00 79 ASN A O 1
ATOM 673 N N . ASP A 1 80 ? -8.128 20.618 -3.926 1.00 42.97 80 ASP A N 1
ATOM 674 C CA . ASP A 1 80 ? -7.616 21.414 -5.053 1.00 42.97 80 ASP A CA 1
ATOM 675 C C . ASP A 1 80 ? -8.585 21.267 -6.232 1.00 42.97 80 ASP A C 1
ATOM 677 O O . ASP A 1 80 ? -8.890 20.107 -6.595 1.00 42.97 80 ASP A O 1
#

Mean predicted aligned error: 5.77 Å

Secondary structure (DSSP, 8-state):
--------EEE---GGGHHHHHHHHHH--SHHHHHHHHHHHEEETTSTTHHHHHHHHHHHHHHH-TTTGGGS-GGGG---

Solvent-accessible surface area (backbone atoms only — not comparable to full-atom values): 4972 Å² total; per-residue (Å²): 134,83,79,81,79,72,82,60,53,49,80,62,76,59,80,94,46,47,67,58,52,53,52,54,64,72,62,50,84,52,69,69,48,44,51,53,51,40,69,73,33,37,44,37,64,87,42,87,64,31,60,61,54,50,50,53,52,44,52,55,38,36,73,76,38,57,88,62,33,73,79,66,49,62,74,75,69,64,78,122

pLDDT: mean 86.54, std 16.34, range [33.25, 98.0]

Nearest PDB structures (foldseek):
  8iyj-assembly1_J2  TM=1.816E-01  e=4.252E+00  Mus musculus
  8iyj-assembly1_J4  TM=1.729E-01  e=4.869E+00  Mus musculus
  8iyj-assembly1_J3  TM=1.818E-01  e=5.966E+00  Mus musculus

Sequence (80 aa):
MIGRFLIKFLFSVALSDIENFTKLSAAIRNHDDYEKFVDQYGVRRTNPEFWELADWFQDEFKQNKPVLSGLFDLNRFLND

Radius of gyration: 14.44 Å; Cα contacts (8 Å, |Δi|>4): 49; chains: 1; bounding box: 30×39×33 Å

Foldseek 3Di:
DPPPDQPFWDFDDDPVCVVVLVVLVVVDDDPVSVVVSCVVGTDGPPHPCGVVVLVVVLVVCCVVPVVCSVVSPNVVVVPD